Protein AF-A0A094G7U2-F1 (afdb_monomer)

Solvent-accessible surface area (backbone atoms only — not comparable to full-atom values): 8775 Å² total; per-residue (Å²): 133,56,75,65,59,53,49,55,29,51,50,55,51,49,54,35,49,52,56,57,60,49,39,78,80,42,55,83,91,72,37,69,84,38,58,78,50,74,66,32,45,57,28,44,53,50,24,51,53,30,45,50,55,40,49,51,40,49,73,74,66,51,44,93,84,38,67,68,47,49,50,32,52,51,48,28,53,50,27,46,48,51,25,53,48,39,58,68,70,59,84,59,87,86,52,54,66,36,34,56,63,53,49,33,54,54,57,74,32,51,39,96,86,76,41,74,53,53,70,84,68,36,51,58,51,56,51,26,51,53,53,51,52,54,51,51,52,50,50,51,55,50,50,56,50,51,54,51,48,55,51,41,46,74,73,70,56,130

Sequence (158 aa):
MSRNTFRKYTTCWKQLLSYIVRREDLEEDERPTFKFTSRQRVSLDGLIEAADQLSDYQEEGKSDDDEVYKEAQVNVQQALLQFCIALLDHNLVDNEYQSAIISGLAVLGVREDKGWDNPKDYTPKLSAVIKLSRLMVIQMAYQTRQDTIVERVRQGWS

Radius of gyration: 18.24 Å; Cα contacts (8 Å, |Δi|>4): 106; chains: 1; bounding box: 40×40×51 Å

Secondary structure (DSSP, 8-state):
--HHHHHHHHHHHHHHHHHHHHGGGS-TTTS-S----HHHHHHHHHHHHHHHHHHHHHHTT--TT-HHHHHHHHHHHHHHHHHHHHHHS---SS-GGG-HHHHHHHHTTB-TTSPBPPHHHHHHHHHHHHHHHHHHHHHHHHHHHHHHHHHHHHTT--

Structure (mmCIF, N/CA/C/O backbone):
data_AF-A0A094G7U2-F1
#
_entry.id   AF-A0A094G7U2-F1
#
loop_
_atom_site.group_PDB
_atom_site.id
_atom_site.type_symbol
_atom_site.label_atom_id
_atom_site.label_alt_id
_atom_site.label_comp_id
_atom_site.label_asym_id
_atom_site.label_entity_id
_atom_site.label_seq_id
_atom_site.pdbx_PDB_ins_code
_atom_site.Cartn_x
_atom_site.Cartn_y
_atom_site.Cartn_z
_atom_site.occupancy
_atom_site.B_iso_or_equiv
_atom_site.auth_seq_id
_atom_site.auth_comp_id
_atom_site.auth_asym_id
_atom_site.auth_atom_id
_atom_site.pdbx_PDB_model_num
ATOM 1 N N . MET A 1 1 ? 18.851 -4.950 12.275 1.00 59.06 1 MET A N 1
ATOM 2 C CA . MET A 1 1 ? 18.859 -4.172 11.009 1.00 59.06 1 MET A CA 1
ATOM 3 C C . MET A 1 1 ? 19.270 -2.741 11.336 1.00 59.06 1 MET A C 1
ATOM 5 O O . MET A 1 1 ? 18.817 -2.242 12.356 1.00 59.06 1 MET A O 1
ATOM 9 N N . SER A 1 2 ? 20.141 -2.090 10.553 1.00 76.50 2 SER A N 1
ATOM 10 C CA . SER A 1 2 ? 20.531 -0.697 10.848 1.00 76.50 2 SER A CA 1
ATOM 11 C C . SER A 1 2 ? 19.378 0.274 10.545 1.00 76.50 2 SER A C 1
ATOM 13 O O . SER A 1 2 ? 18.586 0.037 9.628 1.00 76.50 2 SER A O 1
ATOM 15 N N . ARG A 1 3 ? 19.295 1.393 11.279 1.00 76.50 3 ARG A N 1
ATOM 16 C CA . ARG A 1 3 ? 18.256 2.429 11.092 1.00 76.50 3 ARG A CA 1
ATOM 17 C C . ARG A 1 3 ? 18.257 3.014 9.671 1.00 76.50 3 ARG A C 1
ATOM 19 O O . ARG A 1 3 ? 17.209 3.373 9.145 1.00 76.50 3 ARG A O 1
ATOM 26 N N . ASN A 1 4 ? 19.432 3.064 9.040 1.00 79.56 4 ASN A N 1
ATOM 27 C CA . ASN A 1 4 ? 19.610 3.535 7.667 1.00 79.56 4 ASN A CA 1
ATOM 28 C C . ASN A 1 4 ? 19.049 2.526 6.646 1.00 79.56 4 ASN A C 1
ATOM 30 O O . ASN A 1 4 ? 18.301 2.903 5.750 1.00 79.56 4 ASN A O 1
ATOM 34 N N . THR A 1 5 ? 19.318 1.228 6.827 1.00 82.75 5 THR A N 1
ATOM 35 C CA . THR A 1 5 ? 18.740 0.176 5.974 1.00 82.75 5 THR A CA 1
ATOM 36 C C . THR A 1 5 ? 17.216 0.156 6.058 1.00 82.75 5 THR A C 1
ATOM 38 O O . THR A 1 5 ? 16.562 0.087 5.023 1.00 82.75 5 THR A O 1
ATOM 41 N N . PHE A 1 6 ? 16.656 0.272 7.265 1.00 82.19 6 PHE A N 1
ATOM 42 C CA . PHE A 1 6 ? 15.205 0.312 7.449 1.00 82.19 6 PHE A CA 1
ATOM 43 C C . PHE A 1 6 ? 14.576 1.499 6.711 1.00 82.19 6 PHE A C 1
ATOM 45 O O . PHE A 1 6 ? 13.670 1.298 5.911 1.00 82.19 6 PHE A O 1
ATOM 52 N N . ARG A 1 7 ? 15.127 2.712 6.877 1.00 87.00 7 ARG A N 1
ATOM 53 C CA . ARG A 1 7 ? 14.668 3.907 6.146 1.00 87.00 7 ARG A CA 1
ATOM 54 C C . ARG A 1 7 ? 14.692 3.708 4.634 1.00 87.00 7 ARG A C 1
ATOM 56 O O . ARG A 1 7 ? 13.684 3.963 3.990 1.00 87.00 7 ARG A O 1
ATOM 63 N N . LYS A 1 8 ? 15.803 3.210 4.078 1.00 86.50 8 LYS A N 1
ATOM 64 C CA . LYS A 1 8 ? 15.915 2.935 2.635 1.00 86.50 8 LYS A CA 1
ATOM 65 C C . LYS A 1 8 ? 14.844 1.958 2.156 1.00 86.50 8 LYS A C 1
ATOM 67 O O . LYS A 1 8 ? 14.269 2.152 1.090 1.00 86.50 8 LYS A O 1
ATOM 72 N N . TYR A 1 9 ? 14.568 0.922 2.944 1.00 90.12 9 TYR A N 1
ATOM 73 C CA . TYR A 1 9 ? 13.566 -0.071 2.579 1.00 90.12 9 TYR A CA 1
ATOM 74 C C . TYR A 1 9 ? 12.155 0.512 2.619 1.00 90.12 9 TYR A C 1
ATOM 76 O O . TYR A 1 9 ? 11.393 0.318 1.674 1.00 90.12 9 TYR A O 1
ATOM 84 N N . THR A 1 10 ? 11.838 1.282 3.661 1.00 90.31 10 THR A N 1
ATOM 85 C CA . THR A 1 10 ? 10.562 1.991 3.765 1.00 90.31 10 THR A CA 1
ATOM 86 C C . THR A 1 10 ? 10.384 2.989 2.624 1.00 90.31 10 THR A C 1
ATOM 88 O O . THR A 1 10 ? 9.299 3.058 2.064 1.00 90.31 10 THR A O 1
ATOM 91 N N . THR A 1 11 ? 11.426 3.730 2.233 1.00 92.44 11 THR A N 1
ATOM 92 C CA . THR A 1 11 ? 11.361 4.650 1.085 1.00 92.44 11 THR A CA 1
ATOM 93 C C . THR A 1 11 ? 10.998 3.916 -0.202 1.00 92.44 11 THR A C 1
ATOM 95 O O . THR A 1 11 ? 10.100 4.361 -0.908 1.00 92.44 11 THR A O 1
ATOM 98 N N . CYS A 1 12 ? 11.636 2.776 -0.477 1.00 91.94 12 CYS A N 1
ATOM 99 C CA . CYS A 1 12 ? 11.351 1.980 -1.671 1.00 91.94 12 CYS A CA 1
ATOM 100 C C . CYS A 1 12 ? 9.882 1.524 -1.721 1.00 91.94 12 CYS A C 1
ATOM 102 O O . CYS A 1 12 ? 9.221 1.676 -2.744 1.00 91.94 12 CYS A O 1
ATOM 104 N N . TRP A 1 13 ? 9.347 1.045 -0.596 1.00 93.75 13 TRP A N 1
ATOM 105 C CA . TRP A 1 13 ? 7.935 0.671 -0.494 1.00 93.75 13 TRP A CA 1
ATOM 106 C C . TRP A 1 13 ? 6.981 1.854 -0.614 1.00 93.75 13 TRP A C 1
ATOM 108 O O . TRP A 1 13 ? 5.960 1.738 -1.281 1.00 93.75 13 TRP A O 1
ATOM 118 N N . LYS A 1 14 ? 7.314 2.997 -0.007 1.00 93.62 14 LYS A N 1
ATOM 119 C CA . LYS A 1 14 ? 6.515 4.220 -0.139 1.00 93.62 14 LYS A CA 1
ATOM 120 C C . LYS A 1 14 ? 6.415 4.655 -1.596 1.00 93.62 14 LYS A C 1
ATOM 122 O O . LYS A 1 14 ? 5.316 4.897 -2.064 1.00 93.62 14 LYS A O 1
ATOM 127 N N . GLN A 1 15 ? 7.535 4.692 -2.319 1.00 93.56 15 GLN A N 1
ATOM 128 C CA . GLN A 1 15 ? 7.536 5.039 -3.742 1.00 93.56 15 GLN A CA 1
ATOM 129 C C . GLN A 1 15 ? 6.684 4.066 -4.565 1.00 93.56 15 GLN A C 1
ATOM 131 O O . GLN A 1 15 ? 5.917 4.502 -5.419 1.00 93.56 15 GLN A O 1
ATOM 136 N N . LEU A 1 16 ? 6.783 2.765 -4.275 1.00 93.50 16 LEU A N 1
ATOM 137 C CA . LEU A 1 16 ? 5.989 1.738 -4.941 1.00 93.50 16 LEU A CA 1
ATOM 138 C C . LEU A 1 16 ? 4.485 1.928 -4.692 1.00 93.50 16 LEU A C 1
ATOM 140 O O . LEU A 1 16 ? 3.710 1.950 -5.641 1.00 93.50 16 LEU A O 1
ATOM 144 N N . LEU A 1 17 ? 4.072 2.128 -3.439 1.00 93.50 17 LEU A N 1
ATOM 145 C CA . LEU A 1 17 ? 2.669 2.372 -3.101 1.00 93.50 17 LEU A CA 1
ATOM 146 C C . LEU A 1 17 ? 2.158 3.684 -3.698 1.00 93.50 17 LEU A C 1
ATOM 148 O O . LEU A 1 17 ? 1.073 3.697 -4.265 1.00 93.50 17 LEU A O 1
ATOM 152 N N . SER A 1 18 ? 2.945 4.762 -3.643 1.00 92.38 18 SER A N 1
ATOM 153 C CA . SER A 1 18 ? 2.575 6.034 -4.267 1.00 92.38 18 SER A CA 1
ATOM 154 C C . SER A 1 18 ? 2.359 5.888 -5.768 1.00 92.38 18 SER A C 1
ATOM 156 O O . SER A 1 18 ? 1.388 6.421 -6.283 1.00 92.38 18 SER A O 1
ATOM 158 N N . TYR A 1 19 ? 3.221 5.151 -6.473 1.00 92.62 19 TYR A N 1
ATOM 159 C CA . TYR A 1 19 ? 3.023 4.864 -7.894 1.00 92.62 19 TYR A CA 1
ATOM 160 C C . TYR A 1 19 ? 1.723 4.087 -8.149 1.00 92.62 19 TYR A C 1
ATOM 162 O O . TYR A 1 19 ? 0.972 4.423 -9.060 1.00 92.62 19 TYR A O 1
ATOM 170 N N . ILE A 1 20 ? 1.450 3.067 -7.331 1.00 92.69 20 ILE A N 1
ATOM 171 C CA . ILE A 1 20 ? 0.281 2.198 -7.495 1.00 92.69 20 ILE A CA 1
ATOM 172 C C . ILE A 1 20 ? -1.025 2.952 -7.229 1.00 92.69 20 ILE A C 1
ATOM 174 O O . ILE A 1 20 ? -1.958 2.818 -8.012 1.00 92.69 20 ILE A O 1
ATOM 178 N N . VAL A 1 21 ? -1.094 3.729 -6.145 1.00 90.88 21 VAL A N 1
ATOM 179 C CA . VAL A 1 21 ? -2.306 4.464 -5.744 1.00 90.88 21 VAL A CA 1
ATOM 180 C C . VAL A 1 21 ? -2.577 5.631 -6.690 1.00 90.88 21 VAL A C 1
ATOM 182 O O . VAL A 1 21 ? -3.706 5.804 -7.135 1.00 90.88 21 VAL A O 1
ATOM 185 N N . ARG A 1 22 ? -1.532 6.365 -7.094 1.00 89.50 22 ARG A N 1
ATOM 186 C CA . ARG A 1 22 ? -1.654 7.519 -7.999 1.00 89.50 22 ARG A CA 1
ATOM 187 C C . ARG A 1 22 ? -2.213 7.157 -9.373 1.00 89.50 22 ARG A C 1
ATOM 189 O O . ARG A 1 22 ? -2.658 8.039 -10.090 1.00 89.50 22 ARG A O 1
ATOM 196 N N . ARG A 1 23 ? -2.214 5.873 -9.749 1.00 86.81 23 ARG A N 1
ATOM 197 C CA . ARG A 1 23 ? -2.860 5.391 -10.976 1.00 86.81 23 ARG A CA 1
ATOM 198 C C . ARG A 1 23 ? -4.317 5.832 -11.090 1.00 86.81 23 ARG A C 1
ATOM 200 O O . ARG A 1 23 ? -4.749 6.103 -12.206 1.00 86.81 23 ARG A O 1
ATOM 207 N N . GLU A 1 24 ? -5.067 5.854 -9.990 1.00 82.31 24 GLU A N 1
ATOM 208 C CA . GLU A 1 24 ? -6.492 6.203 -10.048 1.00 82.31 24 GLU A CA 1
ATOM 209 C C . GLU A 1 24 ? -6.700 7.692 -10.404 1.00 82.31 24 GLU A C 1
ATOM 211 O O . GLU A 1 24 ? -7.715 8.021 -11.013 1.00 82.31 24 GLU A O 1
ATOM 216 N N . ASP A 1 25 ? -5.699 8.548 -10.156 1.00 84.50 25 ASP A N 1
ATOM 217 C CA . ASP A 1 25 ? -5.711 9.981 -10.491 1.00 84.50 25 ASP A CA 1
ATOM 218 C C . ASP A 1 25 ? -5.236 10.290 -11.922 1.00 84.50 25 ASP A C 1
ATOM 220 O O . ASP A 1 25 ? -5.279 11.442 -12.351 1.00 84.50 25 ASP A O 1
ATOM 224 N N . LEU A 1 26 ? -4.717 9.296 -12.652 1.00 86.56 26 LEU A N 1
ATOM 225 C CA . LEU A 1 26 ? -4.189 9.492 -14.005 1.00 86.56 26 LEU A CA 1
ATOM 226 C C . LEU A 1 26 ? -5.294 9.396 -15.060 1.00 86.56 26 LEU A C 1
ATOM 228 O O . LEU A 1 26 ? -6.239 8.609 -14.919 1.00 86.56 26 LEU A O 1
ATOM 232 N N . GLU A 1 27 ? -5.115 10.140 -16.152 1.00 86.94 27 GLU A N 1
ATOM 233 C CA . GLU A 1 27 ? -5.909 10.013 -17.377 1.00 86.94 27 GLU A CA 1
ATOM 234 C C . GLU A 1 27 ? -5.723 8.628 -18.016 1.00 86.94 27 GLU A C 1
ATOM 236 O O . GLU A 1 27 ? -4.718 7.947 -17.798 1.00 86.94 27 GLU A O 1
ATOM 241 N N . GLU A 1 28 ? -6.706 8.169 -18.796 1.00 82.31 28 GLU A N 1
ATOM 242 C CA . GLU A 1 28 ? -6.729 6.791 -19.309 1.00 82.31 28 GLU A CA 1
ATOM 243 C C . GLU A 1 28 ? -5.507 6.429 -20.171 1.00 82.31 28 GLU A C 1
ATOM 245 O O . GLU A 1 28 ? -5.026 5.298 -20.096 1.00 82.31 28 GLU A O 1
ATOM 250 N N . ASP A 1 29 ? -4.974 7.379 -20.939 1.00 85.81 29 ASP A N 1
ATOM 251 C CA . ASP A 1 29 ? -3.794 7.213 -21.792 1.00 85.81 29 ASP A CA 1
ATOM 252 C C . ASP A 1 29 ? -2.460 7.279 -21.027 1.00 85.81 29 ASP A C 1
ATOM 254 O O . ASP A 1 29 ? -1.452 6.749 -21.500 1.00 85.81 29 ASP A O 1
ATOM 258 N N . GLU A 1 30 ? -2.456 7.857 -19.825 1.00 84.88 30 GLU A N 1
ATOM 259 C CA . GLU A 1 30 ? -1.295 7.907 -18.928 1.00 84.88 30 GLU A CA 1
ATOM 260 C C . GLU A 1 30 ? -1.281 6.761 -17.902 1.00 84.88 30 GLU A C 1
ATOM 262 O O . GLU A 1 30 ? -0.266 6.512 -17.237 1.00 84.88 30 GLU A O 1
ATOM 267 N N . ARG A 1 31 ? -2.398 6.035 -17.758 1.00 86.00 31 ARG A N 1
ATOM 268 C CA . ARG A 1 31 ? -2.535 4.961 -16.771 1.00 86.00 31 ARG A CA 1
ATOM 269 C C . ARG A 1 31 ? -1.587 3.793 -17.058 1.00 86.00 31 ARG A C 1
ATOM 271 O O . ARG A 1 31 ? -1.580 3.231 -18.154 1.00 86.00 31 ARG A O 1
ATOM 278 N N . PRO A 1 32 ? -0.868 3.311 -16.030 1.00 85.81 32 PRO A N 1
ATOM 279 C CA . PRO A 1 32 ? -0.176 2.036 -16.096 1.00 85.81 32 PRO A CA 1
ATOM 280 C C . PRO A 1 32 ? -1.094 0.885 -16.518 1.00 85.81 32 PRO A C 1
ATOM 282 O O . PRO A 1 32 ? -2.243 0.782 -16.076 1.00 85.81 32 PRO A O 1
ATOM 285 N N . THR A 1 33 ? -0.543 -0.033 -17.310 1.00 85.44 33 THR A N 1
ATOM 286 C CA . THR A 1 33 ? -1.266 -1.163 -17.914 1.00 85.44 33 THR A CA 1
ATOM 287 C C . THR A 1 33 ? -1.684 -2.247 -16.920 1.00 85.44 33 THR A C 1
ATOM 289 O O . THR A 1 33 ? -2.540 -3.076 -17.248 1.00 85.44 33 THR A O 1
ATOM 292 N N . PHE A 1 34 ? -1.113 -2.253 -15.711 1.00 87.12 34 PHE A N 1
ATOM 293 C CA . PHE A 1 34 ? -1.504 -3.193 -14.666 1.00 87.12 34 PHE A CA 1
ATOM 294 C C . PHE A 1 34 ? -2.976 -3.009 -14.277 1.00 87.12 34 PHE A C 1
ATOM 296 O O . PHE A 1 34 ? -3.549 -1.926 -14.416 1.00 87.12 34 PHE A O 1
ATOM 303 N N . LYS A 1 35 ? -3.606 -4.077 -13.779 1.00 84.88 35 LYS A N 1
ATOM 304 C CA . LYS A 1 35 ? -5.015 -4.058 -13.369 1.00 84.88 3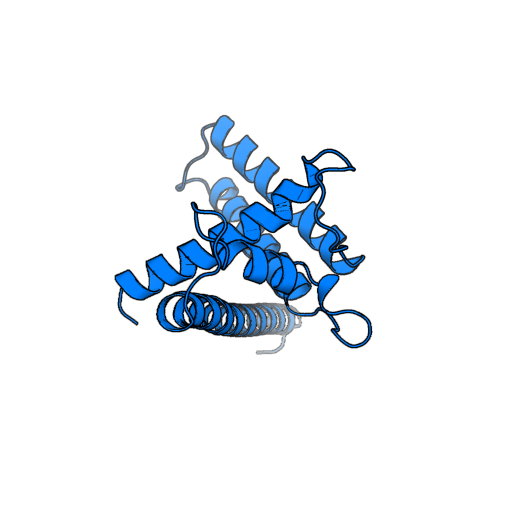5 LYS A CA 1
ATOM 305 C C . LYS A 1 35 ? -5.153 -4.583 -11.952 1.00 84.88 35 LYS A C 1
ATOM 307 O O . LYS A 1 35 ? -4.578 -5.614 -11.613 1.00 84.88 35 LYS A O 1
ATOM 312 N N . PHE A 1 36 ? -5.949 -3.891 -11.143 1.00 89.12 36 PHE A N 1
ATOM 313 C CA . PHE A 1 36 ? -6.315 -4.404 -9.832 1.00 89.12 36 PHE A CA 1
ATOM 314 C C . PHE A 1 36 ? -7.273 -5.583 -9.966 1.00 89.12 36 PHE A C 1
ATOM 316 O O . PHE A 1 36 ? -8.240 -5.536 -10.729 1.00 89.12 36 PHE A O 1
ATOM 323 N N . THR A 1 37 ? -7.023 -6.626 -9.180 1.00 90.75 37 THR A N 1
ATOM 324 C CA . THR A 1 37 ? -8.030 -7.661 -8.928 1.00 90.75 37 THR A CA 1
ATOM 325 C C . THR A 1 37 ? -9.169 -7.083 -8.085 1.00 90.75 37 THR A C 1
ATOM 327 O O . THR A 1 37 ? -9.000 -6.064 -7.410 1.00 90.75 37 THR A O 1
ATOM 330 N N . SER A 1 38 ? -10.330 -7.747 -8.058 1.0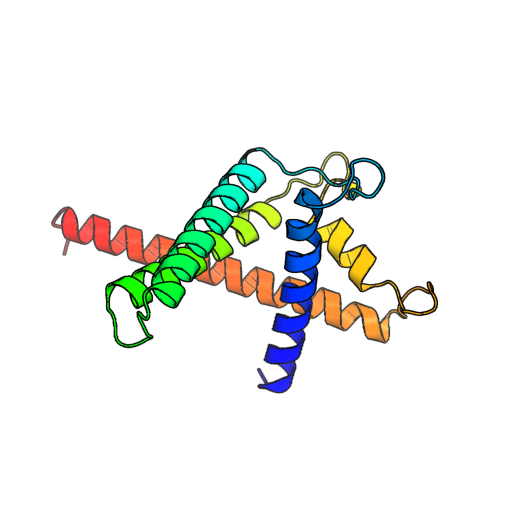0 91.50 38 SER A N 1
ATOM 331 C CA . SER A 1 38 ? -11.455 -7.318 -7.212 1.00 91.50 38 SER A CA 1
ATOM 332 C C . SER A 1 38 ? -11.047 -7.176 -5.744 1.00 91.50 38 SER A C 1
ATOM 334 O O . SER A 1 38 ? -11.410 -6.201 -5.097 1.00 91.50 38 SER A O 1
ATOM 336 N N . ARG A 1 39 ? -10.226 -8.105 -5.235 1.00 93.44 39 ARG A N 1
ATOM 337 C CA . ARG A 1 39 ? -9.709 -8.053 -3.862 1.00 93.44 39 ARG A CA 1
ATOM 338 C C . ARG A 1 39 ? -8.802 -6.846 -3.634 1.00 93.44 39 ARG A C 1
ATOM 340 O O . ARG A 1 39 ? -8.939 -6.188 -2.613 1.00 93.44 39 ARG A O 1
ATOM 347 N N . GLN A 1 40 ? -7.902 -6.559 -4.577 1.00 94.19 40 GLN A N 1
ATOM 348 C CA . GLN A 1 40 ? -7.008 -5.402 -4.491 1.00 94.19 40 GLN A CA 1
ATOM 349 C C . GLN A 1 40 ? -7.793 -4.091 -4.478 1.00 94.19 40 GLN A C 1
ATOM 351 O O . GLN A 1 40 ? -7.487 -3.227 -3.662 1.00 94.19 40 GLN A O 1
ATOM 356 N N . ARG A 1 41 ? -8.831 -3.979 -5.318 1.00 94.00 41 ARG A N 1
ATOM 357 C CA . ARG A 1 41 ? -9.698 -2.797 -5.363 1.00 94.00 41 ARG A CA 1
ATOM 358 C C . ARG A 1 41 ? -10.433 -2.581 -4.044 1.00 94.00 41 ARG A C 1
ATOM 360 O O . ARG A 1 41 ? -10.266 -1.534 -3.445 1.00 94.00 41 ARG A O 1
ATOM 367 N N . VAL A 1 42 ? -11.107 -3.611 -3.532 1.00 96.19 42 VAL A N 1
ATOM 368 C CA . VAL A 1 42 ? -11.805 -3.535 -2.235 1.00 96.19 42 VAL A CA 1
ATOM 369 C C . VAL A 1 42 ? -10.858 -3.117 -1.105 1.00 96.19 42 VAL A C 1
ATOM 371 O O . VAL A 1 42 ? -11.210 -2.280 -0.282 1.00 96.19 42 VAL A O 1
ATOM 374 N N . SER A 1 43 ? -9.638 -3.662 -1.065 1.00 96.75 43 SER A N 1
ATOM 375 C CA . SER A 1 43 ? -8.659 -3.266 -0.046 1.00 96.75 43 SER A CA 1
ATOM 376 C C . SER A 1 43 ? -8.086 -1.857 -0.240 1.00 96.75 43 SER A C 1
ATOM 378 O O . SER A 1 43 ? -7.682 -1.243 0.742 1.00 96.75 43 SER A O 1
ATOM 380 N N . LEU A 1 44 ? -8.026 -1.350 -1.477 1.00 95.75 44 LEU A N 1
ATOM 381 C CA . LEU A 1 44 ? -7.618 0.027 -1.756 1.00 95.75 44 LEU A CA 1
ATOM 382 C C . LEU A 1 44 ? -8.706 1.006 -1.316 1.00 95.75 44 LEU A C 1
ATOM 384 O O . LEU A 1 44 ? -8.394 1.966 -0.622 1.00 95.75 44 LEU A O 1
ATOM 388 N N . ASP A 1 45 ? -9.962 0.723 -1.661 1.00 95.88 45 ASP A N 1
ATOM 389 C CA . ASP A 1 45 ? -11.110 1.548 -1.282 1.00 95.88 45 ASP A CA 1
ATOM 390 C C . ASP A 1 45 ? -11.188 1.678 0.250 1.00 95.88 45 ASP A C 1
ATOM 392 O O . ASP A 1 45 ? -11.263 2.786 0.773 1.00 95.88 45 ASP A O 1
ATOM 396 N N . GLY A 1 46 ? -11.034 0.565 0.982 1.00 97.12 46 GLY A N 1
ATOM 397 C CA . GLY A 1 46 ? -10.996 0.587 2.450 1.00 97.12 46 GLY A CA 1
ATOM 398 C C . GLY A 1 46 ? -9.779 1.313 3.043 1.00 97.12 46 GLY A C 1
ATOM 399 O O . GLY A 1 46 ? -9.869 1.883 4.129 1.00 97.12 46 GLY A O 1
ATOM 400 N N . LEU A 1 47 ? -8.634 1.326 2.349 1.00 97.06 47 LEU A N 1
ATOM 401 C CA . LEU A 1 47 ? -7.473 2.125 2.756 1.00 97.06 47 LEU A CA 1
ATOM 402 C C . LEU A 1 47 ? -7.732 3.623 2.571 1.00 97.06 47 LEU A C 1
ATOM 404 O O . LEU A 1 47 ? -7.367 4.399 3.452 1.00 97.06 47 LEU A O 1
ATOM 408 N N . ILE A 1 48 ? -8.331 4.020 1.447 1.00 96.00 48 ILE A N 1
ATOM 409 C CA . ILE A 1 48 ? -8.673 5.420 1.172 1.00 96.00 48 ILE A CA 1
ATOM 410 C C . ILE A 1 48 ? -9.693 5.906 2.203 1.00 96.00 48 ILE A C 1
ATOM 412 O O . ILE A 1 48 ? -9.436 6.903 2.865 1.00 96.00 48 ILE A O 1
ATOM 416 N N . GLU A 1 49 ? -10.761 5.142 2.449 1.00 96.81 49 GLU A N 1
ATOM 417 C CA . GLU A 1 49 ? -11.778 5.486 3.451 1.00 96.81 49 GLU A CA 1
ATOM 418 C C . GLU A 1 49 ? -11.178 5.667 4.856 1.00 96.81 49 GLU A C 1
ATOM 420 O O . GLU A 1 49 ? -11.456 6.655 5.535 1.00 96.81 49 GLU A O 1
ATOM 425 N N . ALA A 1 50 ? -10.308 4.750 5.293 1.00 97.12 50 ALA A N 1
ATOM 426 C CA . ALA A 1 50 ? -9.641 4.878 6.588 1.00 97.12 50 ALA A CA 1
ATOM 427 C C . ALA A 1 50 ? -8.707 6.102 6.643 1.00 97.12 50 ALA A C 1
ATOM 429 O O . ALA A 1 50 ? -8.582 6.741 7.690 1.00 97.12 50 ALA A O 1
ATOM 430 N N . ALA A 1 51 ? -8.021 6.414 5.538 1.00 95.94 51 ALA A N 1
ATOM 431 C CA . ALA A 1 51 ? -7.121 7.561 5.455 1.00 95.94 51 ALA A CA 1
ATOM 432 C C . ALA A 1 51 ? -7.886 8.890 5.487 1.00 95.94 51 ALA A C 1
ATOM 434 O O . ALA A 1 51 ? -7.447 9.807 6.182 1.00 95.94 51 ALA A O 1
ATOM 435 N N . ASP A 1 52 ? -9.030 8.965 4.807 1.00 95.88 52 ASP A N 1
ATOM 436 C CA . ASP A 1 52 ? -9.918 10.129 4.817 1.00 95.88 52 ASP A CA 1
ATOM 437 C C . ASP A 1 52 ? -10.448 10.383 6.236 1.00 95.88 52 ASP A C 1
ATOM 439 O O . ASP A 1 52 ? -10.291 11.483 6.758 1.00 95.88 52 ASP A O 1
ATOM 443 N N . GLN A 1 53 ? -10.927 9.344 6.933 1.00 95.69 53 GLN A N 1
ATOM 444 C CA . GLN A 1 53 ? -11.364 9.458 8.335 1.00 95.69 53 GLN A CA 1
ATOM 445 C C . GLN A 1 53 ? -10.254 9.969 9.268 1.00 95.69 53 GLN A C 1
ATOM 447 O O . GLN A 1 53 ? -10.499 10.787 10.157 1.00 95.69 53 GLN A O 1
ATOM 452 N N . LEU A 1 54 ? -9.018 9.486 9.089 1.00 95.88 54 LEU A N 1
ATOM 453 C CA . LEU A 1 54 ? -7.878 9.967 9.871 1.00 95.88 54 LEU A CA 1
ATOM 454 C C . LEU A 1 54 ? -7.568 11.441 9.566 1.00 95.88 54 LEU A C 1
ATOM 456 O O . LEU A 1 54 ? -7.235 12.192 10.486 1.00 95.88 54 LEU A O 1
ATOM 460 N N . SER A 1 55 ? -7.677 11.845 8.297 1.00 95.19 55 SER A N 1
ATOM 461 C CA . SER A 1 55 ? -7.496 13.234 7.867 1.00 95.19 55 SER A CA 1
ATOM 462 C C . SER A 1 55 ? -8.545 14.149 8.496 1.00 95.19 55 SER A C 1
ATOM 464 O O . SER A 1 55 ? -8.175 15.157 9.095 1.00 95.19 55 SER A O 1
ATOM 466 N N . ASP A 1 56 ? -9.820 13.756 8.461 1.00 95.50 56 ASP A N 1
ATOM 467 C CA . ASP A 1 56 ? -10.928 14.504 9.065 1.00 95.50 56 ASP A CA 1
ATOM 468 C C . ASP A 1 56 ? -10.683 14.748 10.561 1.00 95.50 56 ASP A C 1
ATOM 470 O O . ASP A 1 56 ? -10.787 15.872 11.054 1.00 95.50 56 ASP A O 1
ATOM 474 N N . TYR A 1 57 ? -10.259 13.719 11.301 1.00 93.06 57 TYR A N 1
ATOM 475 C CA . TYR A 1 57 ? -9.918 13.866 12.718 1.00 93.06 57 TYR A CA 1
ATOM 476 C C . TYR A 1 57 ? -8.719 14.782 12.966 1.00 93.06 57 TYR A C 1
ATOM 478 O O . TYR A 1 57 ? -8.699 15.507 13.965 1.00 93.06 57 TYR A O 1
ATOM 486 N N . GLN A 1 58 ? -7.733 14.778 12.070 1.00 91.38 58 GLN A N 1
ATOM 487 C CA . GLN A 1 58 ? -6.610 15.705 12.149 1.00 91.38 58 GLN A CA 1
ATOM 488 C C . GLN A 1 58 ? -7.068 17.158 11.923 1.00 91.38 58 GLN A C 1
ATOM 490 O O . GLN A 1 58 ? -6.598 18.063 12.614 1.00 91.38 58 GLN A O 1
ATOM 495 N N . GLU A 1 59 ? -7.995 17.387 10.989 1.00 93.62 59 GLU A N 1
ATOM 496 C CA . GLU A 1 59 ? -8.588 18.702 10.706 1.00 93.62 59 GLU A CA 1
ATOM 497 C C . GLU A 1 59 ? -9.483 19.206 11.848 1.00 93.62 59 GLU A C 1
ATOM 499 O O . GLU A 1 59 ? -9.470 20.397 12.166 1.00 93.62 59 GLU A O 1
ATOM 504 N N . GLU A 1 60 ? -10.178 18.301 12.542 1.00 93.25 60 GLU A N 1
ATOM 505 C CA . GLU A 1 60 ? -10.912 18.581 13.785 1.00 93.25 60 GLU A CA 1
ATOM 506 C C . GLU A 1 60 ? -9.993 18.921 14.979 1.00 93.25 60 GLU A C 1
ATOM 508 O O . GLU A 1 60 ? -10.474 19.271 16.059 1.00 93.25 60 GLU A O 1
ATOM 513 N N . GLY A 1 61 ? -8.670 18.834 14.809 1.00 90.56 61 GLY A N 1
ATOM 514 C CA . GLY A 1 61 ? -7.683 19.144 15.841 1.00 90.56 61 GLY A CA 1
ATOM 515 C C . GLY A 1 61 ? -7.444 18.014 16.843 1.00 90.56 61 GLY A C 1
ATOM 516 O O . GLY A 1 61 ? -6.823 18.254 17.883 1.00 90.56 61 GLY A O 1
ATOM 517 N N . LYS A 1 62 ? -7.903 16.788 16.551 1.00 89.25 62 LYS A N 1
ATOM 518 C CA . LYS A 1 62 ? -7.541 15.612 17.349 1.00 89.25 62 LYS A CA 1
ATOM 519 C C . LYS A 1 62 ? -6.059 15.303 17.155 1.00 89.25 62 LYS A C 1
ATOM 521 O O . LYS A 1 62 ? -5.481 15.525 16.092 1.00 89.25 62 LYS A O 1
ATOM 526 N N . SER A 1 63 ? -5.427 14.819 18.216 1.00 85.94 63 SER A N 1
ATOM 527 C CA . SER A 1 63 ? -3.988 14.571 18.258 1.00 85.94 63 SER A CA 1
ATOM 528 C C . SER A 1 63 ? -3.682 13.151 18.719 1.00 85.94 63 SER A C 1
ATOM 530 O O . SER A 1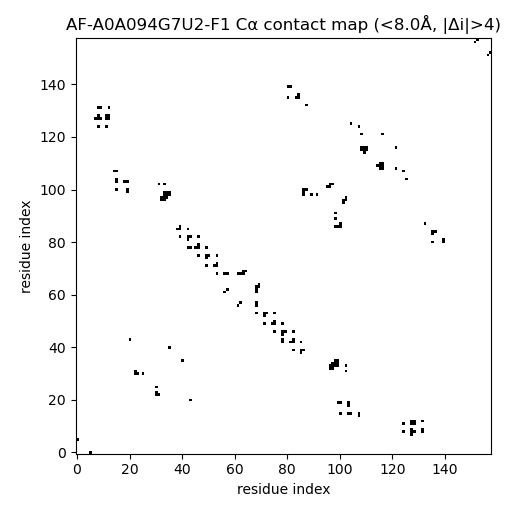 63 ? -4.575 12.401 19.105 1.00 85.94 63 SER A O 1
ATOM 532 N N . ASP A 1 64 ? -2.394 12.808 18.751 1.00 82.00 64 ASP A N 1
ATOM 533 C CA . ASP A 1 64 ? -1.875 11.531 19.255 1.00 82.00 64 ASP A CA 1
ATOM 534 C C . ASP A 1 64 ? -2.246 11.219 20.717 1.00 82.00 64 ASP A C 1
ATOM 536 O O . ASP A 1 64 ? -1.924 10.130 21.180 1.00 82.00 64 ASP A O 1
ATOM 540 N N . ASP A 1 65 ? -2.902 12.116 21.458 1.00 87.31 65 ASP A N 1
ATOM 541 C CA . ASP A 1 65 ? -3.422 11.825 22.799 1.00 87.31 65 ASP A CA 1
ATOM 542 C C . ASP A 1 65 ? -4.883 11.341 22.789 1.00 87.31 65 ASP A C 1
ATOM 544 O O . ASP A 1 65 ? -5.274 10.602 23.697 1.00 87.31 65 ASP A O 1
ATOM 548 N N . ASP A 1 66 ? -5.649 11.663 21.744 1.00 92.62 66 ASP A N 1
ATOM 549 C CA . ASP A 1 66 ? -7.061 11.304 21.582 1.00 92.62 66 ASP A CA 1
ATOM 550 C C . ASP A 1 66 ? -7.223 9.810 21.231 1.00 92.62 66 ASP A C 1
ATOM 552 O O . ASP A 1 66 ? -6.550 9.280 20.341 1.00 92.62 66 ASP A O 1
ATOM 556 N N . GLU A 1 67 ? -8.102 9.103 21.947 1.00 92.25 67 GLU A N 1
ATOM 557 C CA . GLU A 1 67 ? -8.346 7.670 21.724 1.00 92.25 67 GLU A CA 1
ATOM 5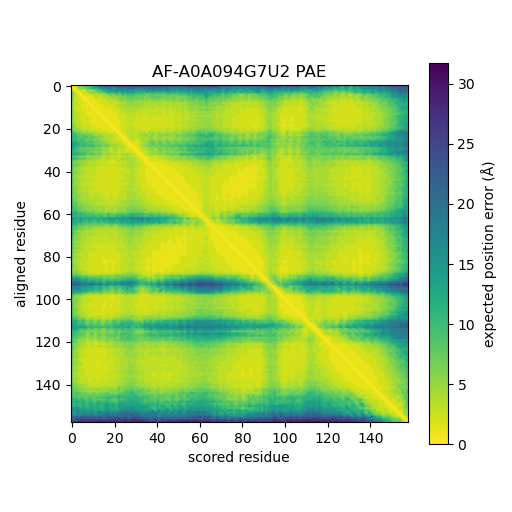58 C C . GLU A 1 67 ? -8.937 7.386 20.339 1.00 92.25 67 GLU A C 1
ATOM 560 O O . GLU A 1 67 ? -8.530 6.420 19.694 1.00 92.25 67 GLU A O 1
ATOM 565 N N . VAL A 1 68 ? -9.822 8.256 19.845 1.00 92.31 68 VAL A N 1
ATOM 566 C CA . VAL A 1 68 ? -10.455 8.123 18.527 1.00 92.31 68 VAL A CA 1
ATOM 567 C C . VAL A 1 68 ? -9.418 8.310 17.422 1.00 92.31 68 VAL A C 1
ATOM 569 O O . VAL A 1 68 ? -9.402 7.569 16.440 1.00 92.31 68 VAL A O 1
ATOM 572 N N . TYR A 1 69 ? -8.494 9.258 17.598 1.00 92.56 69 TYR A N 1
ATOM 573 C CA . TYR A 1 69 ? -7.405 9.468 16.642 1.00 92.56 69 TYR A CA 1
ATOM 574 C C . TYR A 1 69 ? -6.431 8.282 16.611 1.00 92.56 69 TYR A C 1
ATOM 576 O O . TYR A 1 69 ? -6.033 7.831 15.536 1.00 92.56 69 TYR A O 1
ATOM 584 N N . LYS A 1 70 ? -6.092 7.714 17.778 1.00 93.81 70 LYS A N 1
ATOM 585 C CA . LYS A 1 70 ? -5.283 6.483 17.866 1.00 93.81 70 LYS A CA 1
ATOM 586 C C . LYS A 1 70 ? -5.965 5.307 17.177 1.00 93.81 70 LYS A C 1
ATOM 588 O O . LYS A 1 70 ? -5.300 4.559 16.462 1.00 93.81 70 LYS A O 1
ATOM 593 N N . GLU A 1 71 ? -7.268 5.136 17.380 1.00 93.69 71 GLU A N 1
ATOM 594 C CA . GLU A 1 71 ? -8.042 4.081 16.724 1.00 93.69 71 GLU A CA 1
ATOM 595 C C . GLU A 1 71 ? -8.035 4.258 15.200 1.00 93.69 71 GLU A C 1
ATOM 597 O O . GLU A 1 71 ? -7.706 3.317 14.477 1.00 93.69 71 GLU A O 1
ATOM 602 N N . ALA A 1 72 ? -8.258 5.478 14.704 1.00 94.62 72 ALA A N 1
ATOM 603 C CA . ALA A 1 72 ? -8.166 5.784 13.277 1.00 94.62 72 ALA A CA 1
ATOM 604 C C . ALA A 1 72 ? -6.768 5.494 12.698 1.00 94.62 72 ALA A C 1
ATOM 606 O O . ALA A 1 72 ? -6.651 4.906 11.621 1.00 94.62 72 ALA A O 1
ATOM 607 N N . GLN A 1 73 ? -5.689 5.814 13.425 1.00 94.75 73 GLN A N 1
ATOM 608 C CA . GLN A 1 73 ? -4.330 5.452 13.004 1.00 94.75 73 GLN A CA 1
ATOM 609 C C . GLN A 1 73 ? -4.142 3.935 12.894 1.00 94.75 73 GLN A C 1
ATOM 611 O O . GLN A 1 73 ? -3.509 3.458 11.947 1.00 94.75 73 GLN A O 1
ATOM 616 N N . VAL A 1 74 ? -4.670 3.169 13.852 1.00 94.62 74 VAL A N 1
ATOM 617 C CA . VAL A 1 74 ? -4.623 1.701 13.815 1.00 94.62 74 VAL A CA 1
ATOM 618 C C . VAL A 1 74 ? -5.415 1.173 12.618 1.00 94.62 74 VAL A C 1
ATOM 620 O O . VAL A 1 74 ? -4.909 0.301 11.908 1.00 94.62 74 VAL A O 1
ATOM 623 N N . ASN A 1 75 ? -6.588 1.740 12.334 1.00 95.50 75 ASN A N 1
ATOM 624 C CA . ASN A 1 75 ? -7.419 1.361 11.190 1.00 95.50 75 ASN A CA 1
ATOM 625 C C . ASN A 1 75 ? -6.690 1.592 9.861 1.00 95.50 75 ASN A C 1
ATOM 627 O O . ASN A 1 75 ? -6.614 0.677 9.040 1.00 95.50 75 ASN A O 1
ATOM 631 N N . VAL A 1 76 ? -6.045 2.750 9.680 1.00 96.88 76 VAL A N 1
ATOM 632 C CA . VAL A 1 76 ? -5.209 3.022 8.496 1.00 96.88 76 VAL A CA 1
ATOM 633 C C . VAL A 1 76 ? -4.064 2.016 8.381 1.00 96.88 76 VAL A C 1
ATOM 635 O O . VAL A 1 76 ? -3.798 1.500 7.296 1.00 96.88 76 VAL A O 1
ATOM 638 N N . GLN A 1 77 ? -3.380 1.693 9.483 1.00 95.06 77 GLN A N 1
ATOM 639 C CA . GLN A 1 77 ? -2.286 0.714 9.468 1.00 95.06 77 GLN A CA 1
ATOM 640 C C . GLN A 1 77 ? -2.768 -0.692 9.083 1.00 95.06 77 GLN A C 1
ATOM 642 O O . GLN A 1 77 ? -2.080 -1.392 8.334 1.00 95.06 77 GLN A O 1
ATOM 647 N N . GLN A 1 78 ? -3.936 -1.107 9.576 1.00 95.50 78 GLN A N 1
ATOM 648 C CA . GLN A 1 78 ? -4.547 -2.392 9.240 1.00 95.50 78 GLN A CA 1
ATOM 649 C C . GLN A 1 78 ? -5.000 -2.434 7.778 1.00 95.50 78 GLN A C 1
ATOM 651 O O . GLN A 1 78 ? -4.643 -3.375 7.066 1.00 95.50 78 GLN A O 1
ATOM 656 N N . ALA A 1 79 ? -5.708 -1.406 7.304 1.00 96.94 79 ALA A N 1
ATOM 657 C CA . ALA A 1 79 ? -6.150 -1.305 5.916 1.00 96.94 79 ALA A CA 1
ATOM 658 C C . ALA A 1 79 ? -4.955 -1.278 4.947 1.00 96.94 79 ALA A C 1
ATOM 660 O O . ALA A 1 79 ? -4.930 -2.004 3.952 1.00 96.94 79 ALA A O 1
AT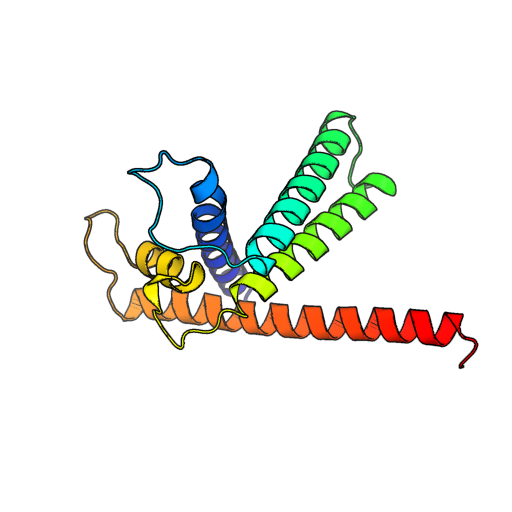OM 661 N N . LEU A 1 80 ? -3.894 -0.540 5.294 1.00 96.19 80 LEU A N 1
ATOM 662 C CA . LEU A 1 80 ? -2.654 -0.499 4.519 1.00 96.19 80 LEU A CA 1
ATOM 663 C C . LEU A 1 80 ? -2.006 -1.880 4.425 1.00 96.19 80 LEU A C 1
ATOM 665 O O . LEU A 1 80 ? -1.557 -2.286 3.350 1.00 96.19 80 LEU A O 1
ATOM 669 N N . LEU A 1 81 ? -1.947 -2.611 5.541 1.00 96.25 81 LEU A N 1
ATOM 670 C CA . LEU A 1 81 ? -1.408 -3.964 5.556 1.00 96.25 81 LEU A CA 1
ATOM 671 C C . LEU A 1 81 ? -2.254 -4.911 4.697 1.00 96.25 81 LEU A C 1
ATOM 673 O O . LEU A 1 81 ? -1.689 -5.673 3.914 1.00 96.25 81 LEU A O 1
ATOM 677 N N . GLN A 1 82 ? -3.583 -4.851 4.801 1.00 96.44 82 GLN A N 1
ATOM 678 C CA . GLN A 1 82 ? -4.492 -5.657 3.981 1.00 96.44 82 GLN A CA 1
ATOM 679 C C . GLN A 1 82 ? -4.305 -5.376 2.488 1.00 96.44 82 GLN A C 1
ATOM 681 O O . GLN A 1 82 ? -4.177 -6.324 1.710 1.00 96.44 82 GLN A O 1
ATOM 686 N N . PHE A 1 83 ? -4.198 -4.103 2.100 1.00 96.50 83 PHE A N 1
ATOM 687 C CA . PHE A 1 83 ? -3.905 -3.711 0.724 1.00 96.50 83 PHE A CA 1
ATOM 688 C C . PHE A 1 83 ? -2.544 -4.242 0.259 1.00 96.50 83 PHE A C 1
ATOM 690 O O . PHE A 1 83 ? -2.452 -4.869 -0.796 1.00 96.50 83 PHE A O 1
ATOM 697 N N . CYS A 1 84 ? -1.490 -4.096 1.068 1.00 95.88 84 CYS A N 1
ATOM 698 C CA . CYS A 1 84 ? -0.163 -4.626 0.737 1.00 95.88 84 CYS A CA 1
ATOM 699 C C . CYS A 1 84 ? -0.182 -6.151 0.550 1.00 95.88 84 CYS A C 1
ATOM 701 O O . CYS A 1 84 ? 0.428 -6.663 -0.387 1.00 95.88 84 CYS A O 1
ATOM 703 N N . ILE A 1 85 ? -0.899 -6.887 1.404 1.00 95.81 85 ILE A N 1
ATOM 704 C CA . ILE A 1 85 ? -1.062 -8.338 1.261 1.00 95.81 85 ILE A CA 1
ATOM 705 C C . ILE A 1 85 ? -1.857 -8.681 -0.002 1.00 95.81 85 ILE A C 1
ATOM 707 O O . ILE A 1 85 ? -1.454 -9.585 -0.725 1.00 95.81 85 ILE A O 1
ATOM 711 N N . ALA A 1 86 ? -2.928 -7.950 -0.321 1.00 95.25 86 ALA A N 1
ATOM 712 C CA . ALA A 1 86 ? -3.688 -8.159 -1.553 1.00 95.25 86 ALA A CA 1
ATOM 713 C C . ALA A 1 86 ? -2.850 -7.888 -2.818 1.00 95.25 86 ALA A C 1
ATOM 715 O O . ALA A 1 86 ? -3.017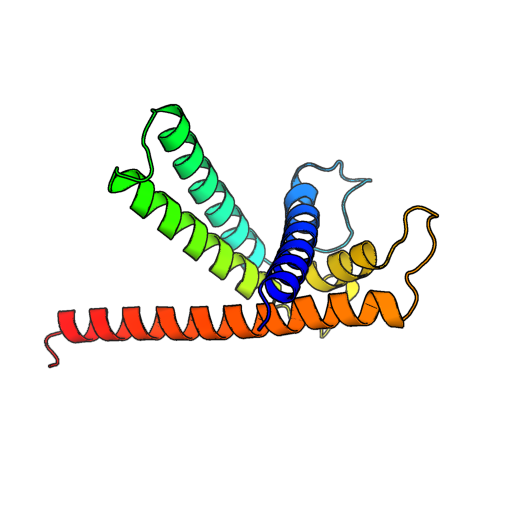 -8.571 -3.830 1.00 95.25 86 ALA A O 1
ATOM 716 N N . LEU A 1 87 ? -1.933 -6.916 -2.776 1.00 94.31 87 LEU A N 1
ATOM 717 C CA . LEU A 1 87 ? -0.971 -6.669 -3.854 1.00 94.31 87 LEU A CA 1
ATOM 718 C C . LEU A 1 87 ? 0.034 -7.816 -4.013 1.00 94.31 87 LEU A C 1
ATOM 720 O O . LEU A 1 87 ? 0.361 -8.187 -5.139 1.00 94.31 87 LEU A O 1
ATOM 724 N N . LEU A 1 88 ? 0.524 -8.360 -2.895 1.00 93.19 88 LEU A N 1
ATOM 725 C CA . LEU A 1 88 ? 1.490 -9.462 -2.873 1.00 93.19 88 LEU A CA 1
ATOM 726 C C . LEU A 1 88 ? 0.865 -10.807 -3.268 1.00 93.19 88 LEU A C 1
ATOM 728 O O . LEU A 1 88 ? 1.539 -11.630 -3.881 1.00 93.19 88 LEU A O 1
ATOM 732 N N . ASP A 1 89 ? -0.411 -11.019 -2.955 1.00 90.88 89 ASP A N 1
ATOM 733 C CA . ASP A 1 89 ? -1.186 -12.223 -3.276 1.00 90.88 89 ASP A CA 1
ATOM 734 C C . ASP A 1 89 ? -1.772 -12.168 -4.702 1.00 90.88 89 ASP A C 1
ATOM 736 O O . ASP A 1 89 ? -2.956 -12.415 -4.937 1.00 90.88 89 ASP A O 1
ATOM 740 N N . HIS A 1 90 ? -0.946 -11.762 -5.670 1.00 84.56 90 HIS A N 1
ATOM 741 C CA . HIS A 1 90 ? -1.308 -11.708 -7.084 1.00 84.56 90 HIS A CA 1
ATOM 742 C C . HIS A 1 90 ? -0.783 -12.958 -7.799 1.00 84.56 90 HIS A C 1
ATOM 744 O O . HIS A 1 90 ? 0.419 -13.228 -7.803 1.00 84.56 90 HIS A O 1
ATOM 750 N N . ASN A 1 91 ? -1.677 -13.704 -8.448 1.00 79.31 91 ASN A N 1
ATOM 751 C CA . ASN A 1 91 ? -1.304 -14.892 -9.206 1.00 79.31 91 ASN A CA 1
ATOM 752 C C . ASN A 1 91 ? -0.680 -14.514 -10.564 1.00 79.31 91 ASN A C 1
ATOM 754 O O . ASN A 1 91 ? -1.348 -13.918 -11.401 1.00 79.31 91 ASN A O 1
ATOM 758 N N . LEU A 1 92 ? 0.586 -14.872 -10.793 1.00 75.69 92 LEU A N 1
ATOM 759 C CA . LEU A 1 92 ? 1.362 -14.465 -11.977 1.00 75.69 92 LEU A CA 1
ATOM 760 C C . LEU A 1 92 ? 1.194 -15.387 -13.203 1.00 75.69 92 LEU A C 1
ATOM 762 O O . LEU A 1 92 ? 1.952 -15.258 -14.158 1.00 75.69 92 LEU A O 1
ATOM 766 N N . VAL A 1 93 ? 0.249 -16.332 -13.182 1.00 63.69 93 VAL A N 1
ATOM 767 C CA . VAL A 1 93 ? 0.171 -17.429 -14.170 1.00 63.69 93 VAL A CA 1
ATOM 768 C C . VAL A 1 93 ? -0.035 -16.959 -15.620 1.00 63.69 93 VAL A C 1
ATOM 770 O O . VAL A 1 93 ? 0.530 -17.583 -16.513 1.00 63.69 93 VAL A O 1
ATOM 773 N N . ASP A 1 94 ? -0.768 -15.865 -15.865 1.00 62.56 94 ASP A N 1
ATOM 774 C CA . ASP A 1 94 ? -1.123 -15.454 -17.237 1.00 62.56 94 ASP A CA 1
ATOM 775 C C . ASP A 1 94 ? -0.252 -14.318 -17.801 1.00 62.56 94 ASP A C 1
ATOM 777 O O . ASP A 1 94 ? 0.227 -14.398 -18.933 1.00 62.56 94 ASP A O 1
ATOM 781 N N . ASN A 1 95 ? -0.058 -13.228 -17.049 1.00 69.25 95 ASN A N 1
ATOM 782 C CA . ASN A 1 95 ? 0.696 -12.060 -17.509 1.00 69.25 95 ASN A CA 1
ATOM 783 C C . ASN A 1 95 ? 1.281 -11.276 -16.323 1.00 69.25 95 ASN A C 1
ATOM 785 O O . ASN A 1 95 ? 0.582 -10.504 -15.666 1.00 69.25 95 ASN A O 1
ATOM 789 N N . GLU A 1 96 ? 2.583 -11.431 -16.082 1.00 68.88 96 GLU A N 1
ATOM 790 C CA . GLU A 1 96 ? 3.297 -10.755 -14.991 1.00 68.88 96 GLU A CA 1
ATOM 791 C C . GLU A 1 96 ? 3.234 -9.219 -15.061 1.00 68.88 96 GLU A C 1
ATOM 793 O O . GLU A 1 96 ? 3.263 -8.555 -14.023 1.00 68.88 96 GLU A O 1
ATOM 798 N N . TYR A 1 97 ? 3.050 -8.643 -16.255 1.00 68.50 97 TYR A N 1
ATOM 799 C CA . TYR A 1 97 ? 2.908 -7.197 -16.451 1.00 68.50 97 TYR A CA 1
ATOM 800 C C . TYR A 1 97 ? 1.555 -6.654 -15.975 1.00 68.50 97 TYR A C 1
ATOM 802 O O . TYR A 1 97 ? 1.369 -5.440 -15.907 1.00 68.50 97 TYR A O 1
ATOM 810 N N . GLN A 1 98 ? 0.610 -7.526 -15.606 1.00 81.06 98 GLN A N 1
ATOM 811 C CA . GLN A 1 98 ? -0.629 -7.112 -14.945 1.00 81.06 98 GLN A CA 1
ATOM 812 C C . GLN A 1 98 ? -0.470 -6.902 -13.438 1.00 81.06 98 GLN A C 1
ATOM 814 O O . GLN A 1 98 ? -1.367 -6.338 -12.809 1.00 81.06 98 GLN A O 1
ATOM 819 N N . SER A 1 99 ? 0.663 -7.306 -12.856 1.00 89.88 99 SER A N 1
ATOM 820 C CA . SER A 1 99 ? 0.939 -7.099 -11.440 1.00 89.88 99 SER A CA 1
ATOM 821 C C . SER A 1 99 ? 1.399 -5.668 -11.168 1.00 89.88 99 SER A C 1
ATOM 823 O O . SER A 1 99 ? 2.431 -5.210 -11.665 1.00 89.88 99 SER A O 1
ATOM 825 N N . ALA A 1 100 ? 0.666 -4.979 -10.292 1.00 91.62 100 ALA A N 1
ATOM 826 C CA . ALA A 1 100 ? 1.009 -3.641 -9.820 1.00 91.62 100 ALA A CA 1
ATOM 827 C C . ALA A 1 100 ? 2.406 -3.586 -9.168 1.00 91.62 100 ALA A C 1
ATOM 829 O O . ALA A 1 100 ? 3.141 -2.617 -9.362 1.00 91.62 100 ALA A O 1
ATOM 830 N N . ILE A 1 101 ? 2.806 -4.646 -8.448 1.00 92.81 101 ILE A N 1
ATOM 831 C CA . ILE A 1 101 ? 4.140 -4.752 -7.835 1.00 92.81 101 ILE A CA 1
ATOM 832 C C . ILE A 1 101 ? 5.226 -4.826 -8.911 1.00 92.81 101 ILE A C 1
ATOM 834 O O . ILE A 1 101 ? 6.229 -4.124 -8.804 1.00 92.81 101 ILE A O 1
ATOM 838 N N . ILE A 1 102 ? 5.035 -5.651 -9.947 1.00 91.06 102 ILE A N 1
ATOM 839 C CA . ILE A 1 102 ? 6.014 -5.810 -11.033 1.00 91.06 102 ILE A CA 1
ATOM 840 C C . ILE A 1 102 ? 6.131 -4.515 -11.840 1.00 91.06 102 ILE A C 1
ATOM 842 O O . ILE A 1 102 ? 7.244 -4.043 -12.072 1.00 91.06 102 IL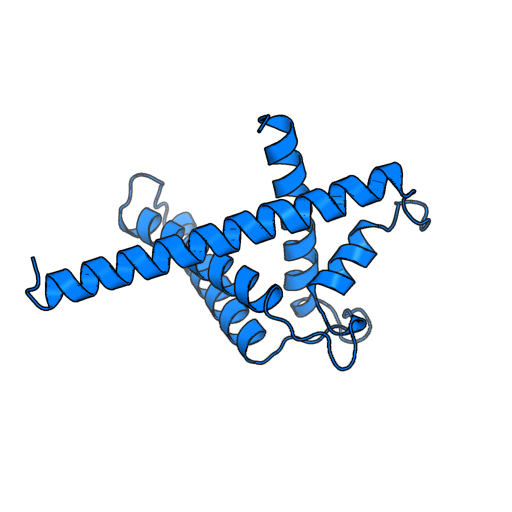E A O 1
ATOM 846 N N . SER A 1 103 ? 5.002 -3.883 -12.175 1.00 91.06 103 SER A N 1
ATOM 847 C CA . SER A 1 103 ? 4.987 -2.576 -12.844 1.00 91.06 103 SER A CA 1
ATOM 848 C C . SER A 1 103 ? 5.699 -1.504 -12.011 1.00 91.06 103 SER A C 1
ATOM 850 O O . SER A 1 103 ? 6.563 -0.789 -12.517 1.00 91.06 103 SER A O 1
ATOM 852 N N . GLY A 1 104 ? 5.409 -1.428 -10.708 1.00 91.75 104 GLY A N 1
ATOM 853 C CA . GLY A 1 104 ? 6.068 -0.487 -9.802 1.00 91.75 104 GLY A CA 1
ATOM 854 C C . GLY A 1 104 ? 7.568 -0.748 -9.664 1.00 91.75 104 GLY A C 1
ATOM 855 O O . GLY A 1 104 ? 8.366 0.186 -9.685 1.00 91.75 104 GLY A O 1
ATOM 856 N N . LEU A 1 105 ? 7.981 -2.014 -9.586 1.00 91.88 105 LEU A N 1
ATOM 857 C CA . LEU A 1 105 ? 9.392 -2.397 -9.563 1.00 91.88 105 LEU A CA 1
ATOM 858 C C . LEU A 1 105 ? 10.121 -2.023 -10.855 1.00 91.88 105 LEU A C 1
ATOM 860 O O . LEU A 1 105 ? 11.277 -1.604 -10.778 1.00 91.88 105 LEU A O 1
ATOM 864 N N . ALA A 1 106 ? 9.478 -2.152 -12.017 1.00 90.38 106 ALA A N 1
ATOM 865 C CA . ALA A 1 106 ? 10.053 -1.721 -13.287 1.00 90.38 106 ALA A CA 1
ATOM 866 C C . ALA A 1 106 ? 10.289 -0.203 -13.290 1.00 90.38 106 ALA A C 1
ATOM 868 O O . ALA A 1 106 ? 11.396 0.241 -13.584 1.00 90.38 106 ALA A O 1
ATOM 869 N N . VAL A 1 107 ? 9.299 0.585 -12.856 1.00 89.19 107 VAL A N 1
ATOM 870 C CA . VAL A 1 107 ? 9.417 2.050 -12.743 1.00 89.19 107 VAL A CA 1
ATOM 871 C C . VAL A 1 107 ? 10.521 2.461 -11.770 1.00 89.19 107 VAL A C 1
ATOM 873 O O . VAL A 1 107 ? 11.302 3.359 -12.068 1.00 89.19 107 VAL A O 1
ATOM 876 N N . LEU A 1 108 ? 10.659 1.767 -10.638 1.00 90.00 108 LEU A N 1
ATOM 877 C CA . LEU A 1 108 ? 11.738 2.017 -9.675 1.00 90.00 108 LEU A CA 1
ATOM 878 C C . LEU A 1 108 ? 13.146 1.713 -10.209 1.00 90.00 108 LEU A C 1
ATOM 880 O O . LEU A 1 108 ? 14.126 2.097 -9.568 1.00 90.00 108 LEU A O 1
ATOM 884 N N . GLY A 1 109 ? 13.251 0.985 -11.323 1.00 89.06 109 GLY A N 1
ATOM 885 C CA . GLY A 1 109 ? 14.506 0.711 -12.016 1.00 89.06 109 GLY A CA 1
ATOM 886 C C . GLY A 1 109 ? 14.845 1.722 -13.107 1.00 89.06 109 GLY A C 1
ATOM 887 O O . GLY A 1 109 ? 15.905 1.595 -13.715 1.00 89.06 109 GLY A O 1
ATOM 888 N N . VAL A 1 110 ? 13.978 2.700 -13.378 1.00 87.50 110 VAL A N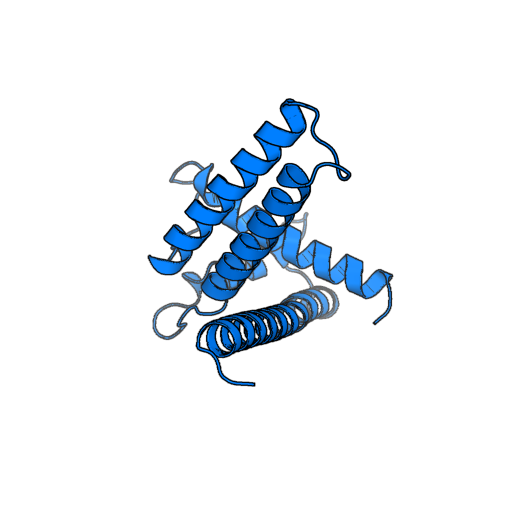 1
ATOM 889 C CA . VAL A 1 110 ? 14.236 3.757 -14.362 1.00 87.50 110 VAL A CA 1
ATOM 890 C C . VAL A 1 110 ? 14.999 4.902 -13.695 1.00 87.50 110 VAL A C 1
ATOM 892 O O . VAL A 1 110 ? 14.611 5.404 -12.640 1.00 87.50 110 VAL A O 1
ATOM 895 N N . ARG A 1 111 ? 16.098 5.321 -14.321 1.00 85.94 111 ARG A N 1
ATOM 896 C CA . ARG A 1 111 ? 16.915 6.471 -13.918 1.00 85.94 111 ARG A CA 1
ATOM 897 C C . ARG A 1 111 ? 16.381 7.764 -14.536 1.00 85.94 111 ARG A C 1
ATOM 899 O O . ARG A 1 111 ? 15.673 7.754 -15.539 1.00 85.94 111 ARG A O 1
ATOM 906 N N . GLU A 1 112 ? 16.779 8.899 -13.963 1.00 79.38 112 GLU A N 1
ATOM 907 C CA . GLU A 1 112 ? 16.382 10.239 -14.432 1.00 79.38 112 GLU A CA 1
ATOM 908 C C . GLU A 1 112 ? 16.779 10.515 -15.892 1.00 79.38 112 GLU A C 1
ATOM 910 O O . GLU A 1 112 ? 16.075 11.223 -16.608 1.00 79.38 112 GLU A O 1
ATOM 915 N N . ASP A 1 113 ? 17.869 9.904 -16.368 1.00 85.62 113 ASP A N 1
ATOM 916 C CA . ASP A 1 113 ? 18.338 9.987 -17.756 1.00 85.62 113 ASP A CA 1
ATOM 917 C C . ASP A 1 113 ? 17.562 9.072 -18.722 1.00 85.62 113 ASP A C 1
ATOM 919 O O . ASP A 1 113 ? 17.988 8.871 -19.859 1.00 85.62 113 ASP A O 1
ATOM 923 N N . LYS A 1 114 ? 16.423 8.515 -18.281 1.00 78.94 114 LYS A N 1
ATOM 924 C CA . LYS A 1 114 ? 15.620 7.501 -18.988 1.00 78.94 114 LYS A CA 1
ATOM 925 C C . LYS A 1 114 ? 16.377 6.193 -19.257 1.00 78.94 114 LYS A C 1
ATOM 927 O O . LYS A 1 114 ? 15.905 5.357 -20.027 1.00 78.94 114 LYS A O 1
ATOM 932 N N . GLY A 1 115 ? 17.539 6.005 -18.633 1.00 85.94 115 GLY A N 1
ATOM 933 C CA . GLY A 1 115 ? 18.266 4.745 -18.631 1.00 85.94 115 GLY A CA 1
ATOM 934 C C . GLY A 1 115 ? 17.714 3.766 -17.597 1.00 85.94 115 GLY A C 1
ATOM 935 O O . GLY A 1 115 ? 16.925 4.122 -16.724 1.00 85.94 115 GLY A O 1
ATOM 936 N N . TRP A 1 116 ? 18.174 2.522 -17.668 1.00 86.88 116 TRP A N 1
ATOM 937 C CA . TRP A 1 116 ? 17.916 1.529 -16.628 1.00 86.88 116 TRP A CA 1
ATOM 938 C C . TRP A 1 116 ? 18.997 1.590 -15.553 1.00 86.88 116 TRP A C 1
ATOM 940 O O . TRP A 1 116 ? 20.172 1.854 -15.836 1.00 86.88 116 TRP A O 1
ATOM 950 N N . ASP A 1 117 ? 18.608 1.320 -14.315 1.00 86.12 117 ASP A N 1
ATOM 951 C CA . ASP A 1 117 ? 19.551 1.089 -13.236 1.00 86.12 117 ASP A CA 1
ATOM 952 C C . ASP A 1 117 ? 20.474 -0.078 -13.559 1.00 86.12 117 ASP A C 1
ATOM 954 O O . ASP A 1 117 ? 20.081 -1.102 -14.125 1.00 86.12 117 ASP A O 1
ATOM 958 N N . ASN A 1 118 ? 21.726 0.050 -13.127 1.00 88.75 118 ASN A N 1
ATOM 959 C CA . ASN A 1 118 ? 22.625 -1.086 -13.171 1.00 88.75 118 ASN A CA 1
ATOM 960 C C . ASN A 1 118 ? 22.203 -2.138 -12.116 1.00 88.75 118 ASN A C 1
ATOM 962 O O . ASN A 1 118 ? 21.581 -1.809 -11.097 1.00 88.75 118 ASN A O 1
ATOM 966 N N . PRO A 1 119 ? 22.603 -3.411 -12.288 1.00 85.12 119 PRO A N 1
ATOM 967 C CA . PRO A 1 119 ? 22.244 -4.467 -11.345 1.00 85.12 119 PRO A CA 1
ATOM 968 C C . PRO A 1 119 ? 22.676 -4.206 -9.894 1.00 85.12 119 PRO A C 1
ATOM 970 O O . PRO A 1 119 ? 22.000 -4.665 -8.971 1.00 85.12 119 PRO A O 1
ATOM 973 N N . LYS A 1 120 ? 23.775 -3.470 -9.663 1.00 87.25 120 LYS A N 1
ATOM 974 C CA . LYS A 1 120 ? 24.283 -3.176 -8.311 1.00 87.25 120 LYS A CA 1
ATOM 975 C C . LYS A 1 120 ? 23.363 -2.219 -7.550 1.00 87.25 120 LYS A C 1
ATOM 977 O O . LYS A 1 120 ? 23.235 -2.370 -6.338 1.00 87.25 120 LYS A O 1
ATOM 982 N N . ASP A 1 121 ? 22.695 -1.310 -8.255 1.00 86.56 121 ASP A N 1
ATOM 983 C CA . ASP A 1 121 ? 21.794 -0.308 -7.673 1.00 86.56 121 ASP A CA 1
ATOM 984 C C . ASP A 1 121 ? 20.326 -0.758 -7.660 1.00 86.56 121 ASP A C 1
ATOM 986 O O . ASP A 1 121 ? 19.549 -0.340 -6.793 1.00 86.56 121 ASP A O 1
ATOM 990 N N . TYR A 1 122 ? 19.949 -1.669 -8.562 1.00 89.25 122 TYR A N 1
ATOM 991 C CA . TYR A 1 122 ? 18.601 -2.236 -8.617 1.00 89.25 122 TYR A CA 1
ATOM 992 C C . TYR A 1 122 ? 18.384 -3.392 -7.626 1.00 89.25 122 TYR A C 1
ATOM 994 O O . TYR A 1 122 ? 17.366 -3.449 -6.933 1.00 89.25 122 TYR A O 1
ATOM 1002 N N . THR A 1 123 ? 19.366 -4.290 -7.470 1.00 90.31 123 THR A N 1
ATOM 1003 C CA . THR A 1 123 ? 19.264 -5.449 -6.555 1.00 90.31 123 THR A CA 1
ATOM 1004 C C . THR A 1 123 ? 18.927 -5.061 -5.102 1.00 90.31 123 THR A C 1
ATOM 1006 O O . THR A 1 123 ? 18.115 -5.744 -4.463 1.00 90.31 123 THR A O 1
ATOM 1009 N N . PRO A 1 124 ? 19.477 -3.964 -4.540 1.00 90.25 124 PRO A N 1
ATOM 1010 C CA . PRO A 1 124 ? 19.073 -3.474 -3.226 1.00 90.25 124 PRO A CA 1
ATOM 1011 C C . PRO A 1 124 ? 17.593 -3.077 -3.131 1.00 90.25 124 PRO A C 1
ATOM 1013 O O . PRO A 1 124 ? 17.005 -3.284 -2.068 1.00 90.25 124 PRO A O 1
ATOM 1016 N N . LYS A 1 125 ? 16.983 -2.555 -4.207 1.00 90.62 125 LYS A N 1
ATOM 1017 C CA . LYS A 1 125 ? 15.548 -2.216 -4.257 1.00 90.62 125 LYS A CA 1
ATOM 1018 C C . LYS A 1 125 ? 14.688 -3.479 -4.224 1.00 90.62 125 LYS A C 1
ATOM 1020 O O . LYS A 1 125 ? 13.815 -3.599 -3.370 1.00 90.62 125 LYS A O 1
ATOM 1025 N N . LEU A 1 126 ? 15.021 -4.482 -5.041 1.00 90.88 126 LEU A N 1
ATOM 1026 C CA . LEU A 1 126 ? 14.365 -5.798 -4.990 1.00 90.88 126 LEU A CA 1
ATOM 1027 C C . LEU A 1 126 ? 14.465 -6.422 -3.592 1.00 90.88 126 LEU A C 1
ATOM 1029 O O . LEU A 1 126 ? 13.478 -6.882 -3.018 1.00 90.88 126 LEU A O 1
ATOM 1033 N N . SER A 1 127 ? 15.659 -6.372 -2.997 1.00 93.12 127 SER A N 1
ATOM 1034 C CA . SER A 1 127 ? 15.898 -6.876 -1.641 1.00 93.12 127 SER A CA 1
ATOM 1035 C C . SER A 1 127 ? 15.073 -6.139 -0.586 1.00 93.12 127 SER A C 1
ATOM 1037 O O . SER A 1 127 ? 14.608 -6.763 0.369 1.00 93.12 127 SER A O 1
ATOM 1039 N N . ALA A 1 128 ? 14.904 -4.823 -0.733 1.00 91.38 128 ALA A N 1
ATOM 1040 C CA . ALA A 1 128 ? 14.052 -4.022 0.135 1.00 91.38 128 ALA A CA 1
ATOM 1041 C C . ALA A 1 128 ? 12.595 -4.478 0.047 1.00 91.38 128 ALA A C 1
ATOM 1043 O O . ALA A 1 128 ? 11.978 -4.747 1.083 1.00 91.38 128 ALA A O 1
ATOM 1044 N N . VAL A 1 129 ? 12.086 -4.626 -1.181 1.00 92.94 129 VAL A N 1
ATOM 1045 C CA . VAL A 1 129 ? 10.709 -5.051 -1.430 1.00 92.94 129 VAL A CA 1
ATOM 1046 C C . VAL A 1 129 ? 10.453 -6.419 -0.811 1.00 92.94 129 VAL A C 1
ATOM 1048 O O . VAL A 1 129 ? 9.576 -6.541 0.043 1.00 92.94 129 VAL A O 1
ATOM 1051 N N . ILE A 1 130 ? 11.292 -7.412 -1.113 1.00 92.94 130 ILE A N 1
ATOM 1052 C CA . ILE A 1 130 ? 11.165 -8.783 -0.594 1.00 92.94 130 ILE A CA 1
ATOM 1053 C C . ILE A 1 130 ? 11.214 -8.822 0.939 1.00 92.94 130 ILE A C 1
ATOM 1055 O O . ILE A 1 130 ? 10.410 -9.508 1.573 1.00 92.94 130 ILE A O 1
ATOM 1059 N N . LYS A 1 131 ? 12.155 -8.108 1.569 1.00 93.44 131 LYS A N 1
ATOM 1060 C CA . LYS A 1 131 ? 12.317 -8.160 3.031 1.00 93.44 131 LYS A CA 1
ATOM 1061 C C . LYS A 1 131 ? 11.128 -7.552 3.762 1.00 93.44 131 LYS A C 1
ATOM 1063 O O . LYS A 1 131 ? 10.658 -8.148 4.725 1.00 93.44 131 LYS A O 1
ATOM 1068 N N . LEU A 1 132 ? 10.640 -6.401 3.308 1.00 93.56 132 LEU A N 1
ATOM 1069 C CA . LEU A 1 132 ? 9.454 -5.789 3.903 1.00 93.56 132 LEU A CA 1
ATOM 1070 C C . LEU A 1 132 ? 8.177 -6.579 3.574 1.00 93.56 132 LEU A C 1
ATOM 1072 O O . LEU A 1 132 ? 7.366 -6.742 4.475 1.00 93.56 132 LEU A O 1
ATOM 1076 N N . SER A 1 133 ? 8.066 -7.194 2.386 1.00 94.31 133 SER A N 1
ATOM 1077 C CA . SER A 1 133 ? 6.970 -8.133 2.063 1.00 94.31 133 SER A CA 1
ATOM 1078 C C . SER A 1 133 ? 6.875 -9.250 3.103 1.00 94.31 133 SER A C 1
ATOM 1080 O O . SER A 1 133 ? 5.816 -9.520 3.658 1.00 94.31 133 SER A O 1
ATOM 1082 N N . ARG A 1 134 ? 8.011 -9.889 3.416 1.00 94.12 134 ARG A N 1
ATOM 1083 C CA . ARG A 1 134 ? 8.066 -10.968 4.415 1.00 94.12 134 ARG A CA 1
ATOM 1084 C C . ARG A 1 134 ? 7.657 -10.476 5.800 1.00 94.12 134 ARG A C 1
ATOM 1086 O O . ARG A 1 134 ? 6.933 -11.177 6.496 1.00 94.12 134 ARG A O 1
ATOM 1093 N N . LEU A 1 135 ? 8.103 -9.282 6.192 1.00 93.88 135 LEU A N 1
ATOM 1094 C CA . LEU A 1 135 ? 7.712 -8.674 7.465 1.00 93.88 135 LEU A CA 1
ATOM 1095 C C . LEU A 1 135 ? 6.207 -8.376 7.516 1.00 93.88 135 LEU A C 1
ATOM 1097 O O . LEU A 1 135 ? 5.588 -8.645 8.537 1.00 93.88 135 LEU A O 1
ATOM 1101 N N . MET A 1 136 ? 5.613 -7.896 6.422 1.00 94.69 136 MET A N 1
ATOM 1102 C CA . MET A 1 136 ? 4.167 -7.664 6.313 1.00 94.69 136 MET A CA 1
ATOM 1103 C C . MET A 1 136 ? 3.373 -8.968 6.448 1.00 94.69 136 MET A C 1
ATOM 1105 O O . MET A 1 136 ? 2.410 -9.020 7.204 1.00 94.69 136 MET A O 1
ATOM 1109 N N . VAL A 1 137 ? 3.805 -10.049 5.793 1.00 94.81 137 VAL A N 1
ATOM 1110 C CA . VAL A 1 137 ? 3.159 -11.369 5.930 1.00 94.81 137 VAL A CA 1
ATOM 1111 C C . VAL A 1 137 ? 3.241 -11.882 7.371 1.00 94.81 137 VAL A C 1
ATOM 1113 O O . VAL A 1 137 ? 2.253 -12.380 7.904 1.00 94.81 137 VAL A O 1
ATOM 1116 N N . ILE A 1 138 ? 4.395 -11.721 8.029 1.00 95.00 138 ILE A N 1
ATOM 1117 C CA . ILE A 1 138 ? 4.557 -12.076 9.449 1.00 95.00 138 ILE A CA 1
ATOM 1118 C C . ILE A 1 138 ? 3.626 -11.232 10.327 1.00 95.00 138 ILE A C 1
ATOM 1120 O O . ILE A 1 138 ? 2.982 -11.774 11.222 1.00 95.00 138 ILE A O 1
ATOM 1124 N N . GLN A 1 139 ? 3.530 -9.928 10.062 1.00 92.81 139 GLN A N 1
ATOM 1125 C CA . GLN A 1 139 ? 2.648 -9.023 10.793 1.00 92.81 139 GLN A CA 1
ATOM 1126 C C . GLN A 1 139 ? 1.175 -9.415 10.632 1.00 92.81 139 GLN A C 1
ATOM 1128 O O . GLN A 1 139 ? 0.452 -9.455 11.625 1.00 92.81 139 GLN A O 1
ATOM 1133 N N . MET A 1 140 ? 0.747 -9.761 9.414 1.00 92.69 140 MET A N 1
ATOM 1134 C CA . MET A 1 140 ? -0.608 -10.245 9.140 1.00 92.69 140 MET A CA 1
ATOM 1135 C C . MET A 1 140 ? -0.891 -11.530 9.926 1.00 92.69 140 MET A C 1
ATOM 1137 O O . MET A 1 140 ? -1.871 -11.605 10.659 1.00 92.69 140 MET A O 1
ATOM 1141 N N . ALA A 1 141 ? 0.012 -12.515 9.863 1.00 91.69 141 ALA A N 1
ATOM 1142 C CA . ALA A 1 141 ? -0.131 -13.763 10.613 1.00 91.69 141 ALA A CA 1
ATOM 1143 C C . ALA A 1 141 ? -0.182 -13.536 12.136 1.00 91.69 141 ALA A C 1
ATOM 1145 O O . ALA A 1 141 ? -0.918 -14.224 12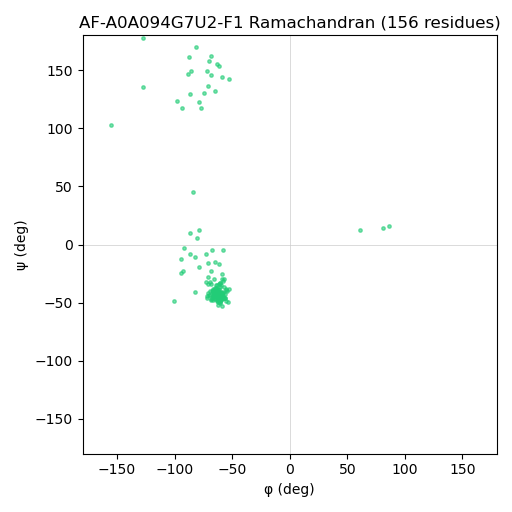.848 1.00 91.69 141 ALA A O 1
ATOM 1146 N N . TYR A 1 142 ? 0.587 -12.569 12.643 1.00 92.25 142 TYR A N 1
ATOM 1147 C CA . TYR A 1 142 ? 0.550 -12.180 14.048 1.00 92.25 142 TYR A CA 1
ATOM 1148 C C . TYR A 1 142 ? -0.804 -11.571 14.437 1.00 92.25 142 TYR A C 1
ATOM 1150 O O . TYR A 1 142 ? -1.376 -11.999 15.438 1.00 92.25 142 TYR A O 1
ATOM 1158 N N . GLN A 1 143 ? -1.338 -10.634 13.644 1.00 90.00 143 GLN A N 1
ATOM 1159 C CA . GLN A 1 143 ? -2.652 -10.021 13.884 1.00 90.00 143 GLN A CA 1
ATOM 1160 C C . GLN A 1 143 ? -3.770 -11.067 13.867 1.00 90.00 143 GLN A C 1
ATOM 1162 O O . GLN A 1 143 ? -4.474 -11.209 14.860 1.00 90.00 143 GLN A O 1
ATOM 1167 N N . THR A 1 144 ? -3.829 -11.916 12.834 1.00 87.06 144 THR A N 1
ATOM 1168 C CA . THR A 1 144 ? -4.824 -12.999 12.748 1.00 87.06 144 THR A CA 1
ATOM 1169 C C . THR A 1 144 ? -4.788 -13.920 13.970 1.00 87.06 144 THR A C 1
ATOM 1171 O O . THR A 1 144 ? -5.827 -14.368 14.462 1.00 87.06 144 THR A O 1
ATOM 1174 N N . ARG A 1 145 ? -3.589 -14.213 14.493 1.00 87.19 145 ARG A N 1
ATOM 1175 C CA . ARG A 1 145 ? -3.441 -15.017 15.709 1.00 87.19 145 ARG A CA 1
ATOM 1176 C C . ARG A 1 145 ? -4.003 -14.302 16.936 1.00 87.19 145 ARG A C 1
ATOM 1178 O O . ARG A 1 145 ? -4.666 -14.958 17.734 1.00 87.19 145 ARG A O 1
ATOM 1185 N N . GLN A 1 146 ? -3.720 -13.012 17.106 1.00 85.50 146 GLN A N 1
ATOM 1186 C CA . GLN A 1 146 ? -4.249 -12.230 18.228 1.00 85.50 146 GLN A CA 1
ATOM 1187 C C . GLN A 1 146 ? -5.775 -12.175 18.182 1.00 85.50 146 GLN A C 1
ATOM 1189 O O . GLN A 1 146 ? -6.414 -12.496 19.180 1.00 85.50 146 GLN A O 1
ATOM 1194 N N . ASP A 1 147 ? -6.353 -11.909 17.012 1.00 83.19 147 ASP A N 1
ATOM 1195 C CA . ASP A 1 147 ? -7.806 -11.867 16.828 1.00 83.19 147 ASP A CA 1
ATOM 1196 C C . ASP A 1 147 ? -8.447 -13.219 17.167 1.00 83.19 147 ASP A C 1
ATOM 1198 O O . ASP A 1 147 ? -9.441 -13.291 17.887 1.00 83.19 147 ASP A O 1
ATOM 1202 N N . THR A 1 148 ? -7.815 -14.317 16.739 1.00 80.31 148 THR A N 1
ATOM 1203 C CA . THR A 1 148 ? -8.259 -15.679 17.077 1.00 80.31 148 THR A CA 1
ATOM 1204 C C . THR A 1 148 ? -8.198 -15.949 18.584 1.00 80.31 148 THR A C 1
ATOM 1206 O O . THR A 1 148 ? -9.070 -16.629 19.120 1.00 80.31 148 THR A O 1
ATOM 1209 N N . ILE A 1 149 ? -7.166 -15.459 19.281 1.00 82.62 149 ILE A N 1
ATOM 1210 C CA . ILE A 1 149 ? -7.045 -15.603 20.740 1.00 82.62 149 ILE A CA 1
ATOM 1211 C C . ILE A 1 149 ? -8.150 -14.808 21.436 1.00 82.62 149 ILE A C 1
ATOM 1213 O O . ILE A 1 149 ? -8.828 -15.357 22.300 1.00 82.62 149 ILE A O 1
ATOM 1217 N N . VAL A 1 150 ? -8.363 -13.551 21.037 1.00 80.81 150 VAL A N 1
ATOM 1218 C CA . VAL A 1 150 ? -9.422 -12.692 21.585 1.00 80.81 150 VAL A CA 1
ATOM 1219 C C . VAL A 1 150 ? -10.791 -13.341 21.393 1.00 80.81 150 VAL A C 1
ATOM 1221 O O . VAL A 1 150 ? -11.575 -13.402 22.339 1.00 80.81 150 VAL A O 1
ATOM 1224 N N . GLU A 1 151 ? -11.059 -13.892 20.210 1.00 79.06 151 GLU A N 1
ATOM 1225 C CA . GLU A 1 151 ? -12.317 -14.574 19.913 1.00 79.06 151 GLU A CA 1
ATOM 1226 C C . GLU A 1 151 ? -12.505 -15.843 20.761 1.00 79.06 151 GLU A C 1
ATOM 1228 O O . GLU A 1 151 ? -13.574 -16.067 21.324 1.00 79.06 151 GLU A O 1
ATOM 1233 N N . ARG A 1 152 ? -11.454 -16.649 20.953 1.00 77.31 152 ARG A N 1
ATOM 1234 C CA . ARG A 1 152 ? -11.514 -17.850 21.809 1.00 77.31 152 ARG A CA 1
ATOM 1235 C C . ARG A 1 152 ? -11.718 -17.523 23.288 1.00 77.31 152 ARG A C 1
ATOM 1237 O O . ARG A 1 152 ? -12.483 -18.215 23.958 1.00 77.31 152 ARG A O 1
ATOM 1244 N N . VAL A 1 153 ? -11.083 -16.460 23.782 1.00 80.12 153 VAL A N 1
ATOM 1245 C CA . VAL A 1 153 ? -11.295 -15.961 25.150 1.00 80.12 153 VAL A CA 1
ATOM 1246 C C . VAL A 1 153 ? -12.732 -15.462 25.318 1.00 80.12 153 VAL A C 1
ATOM 1248 O O . VAL A 1 153 ? -13.379 -15.795 26.310 1.00 80.12 153 VAL A O 1
ATOM 1251 N N . ARG A 1 154 ? -13.279 -14.736 24.330 1.00 75.06 154 ARG A N 1
ATOM 1252 C CA . ARG A 1 154 ? -14.697 -14.320 24.317 1.00 75.06 154 ARG A CA 1
ATOM 1253 C C . ARG A 1 154 ? -15.659 -15.510 24.329 1.00 75.06 154 ARG A C 1
ATOM 1255 O O . ARG A 1 154 ? -16.711 -15.427 24.953 1.00 75.06 154 ARG A O 1
ATOM 1262 N N . GLN A 1 155 ? -15.283 -16.621 23.700 1.00 82.50 155 GLN A N 1
ATOM 1263 C CA . GLN A 1 155 ? -16.049 -17.872 23.694 1.00 82.50 155 GLN A CA 1
ATOM 1264 C C . GLN A 1 155 ? -15.867 -18.722 24.970 1.00 82.50 155 GLN A C 1
ATOM 1266 O O . GLN A 1 155 ? -16.398 -19.830 25.042 1.00 82.50 155 GLN A O 1
ATOM 1271 N N . GLY A 1 156 ? -15.153 -18.223 25.987 1.00 68.75 156 GLY A N 1
ATOM 1272 C CA . GLY A 1 156 ? -15.067 -18.842 27.315 1.00 68.75 156 GLY A CA 1
ATOM 1273 C C . GLY A 1 156 ? -13.991 -19.919 27.469 1.00 68.75 156 GLY A C 1
ATOM 1274 O O . GLY A 1 156 ? -14.038 -20.692 28.424 1.00 68.75 156 GLY A O 1
ATOM 1275 N N . TRP A 1 157 ? -13.025 -19.986 26.553 1.00 50.22 157 TRP A N 1
ATOM 1276 C CA . TRP A 1 157 ? -11.896 -20.912 26.651 1.00 50.22 157 TRP A CA 1
ATOM 1277 C C . TRP A 1 157 ? -10.721 -20.198 27.339 1.00 50.22 157 TRP A C 1
ATOM 1279 O O . TRP A 1 157 ? -10.234 -19.195 26.815 1.00 50.22 157 TRP A O 1
ATOM 1289 N N . SER A 1 158 ? -10.291 -20.695 28.511 1.00 58.72 158 SER A N 1
ATOM 1290 C CA . SER A 1 158 ? -9.082 -20.236 29.227 1.00 58.72 158 SER A CA 1
ATOM 1291 C C . SER A 1 158 ? -7.877 -21.111 28.920 1.00 58.72 158 SER A C 1
ATOM 1293 O O . SER A 1 158 ? -8.040 -22.346 29.065 1.00 58.72 158 SER A O 1
#

Nearest PDB structures (foldseek):
  2yfb-assembly1_A  TM=2.493E-01  e=8.923E+00  Pseudomonas putida KT2440

Foldseek 3Di:
DDPVLLVVLVVLVVLLVCLLLCLVVDDPVPHQPADADPQLVVLSVQLVVLVVLLVVCVVVVDDPVDPVNVVSVVSNVVSVLSNLVSLVPDDPVPDVSNRSNSVSLQVVQQDPVRDGHDCVVSVSSVVSSVVVSVVSVVVVVVVVVVVVVVVVVVVVDD

Mean predicted aligned error: 6.21 Å

pLDDT: mean 88.44, std 8.23, range [50.22, 97.12]